Protein AF-A0A965R6M1-F1 (afdb_monomer)

pLDDT: mean 77.4, std 16.12, range [41.47, 91.56]

Structure (mmCIF, N/CA/C/O backbone):
data_AF-A0A965R6M1-F1
#
_entry.id   AF-A0A965R6M1-F1
#
loop_
_atom_site.group_PDB
_atom_site.id
_atom_site.type_symbol
_atom_site.label_atom_id
_atom_site.label_alt_id
_atom_site.label_comp_id
_atom_site.label_asym_id
_atom_site.label_entity_id
_atom_site.label_seq_id
_atom_site.pdbx_PDB_ins_code
_atom_site.Cartn_x
_atom_site.Cartn_y
_atom_site.Cartn_z
_atom_site.occupancy
_atom_site.B_iso_or_equiv
_atom_site.auth_seq_id
_atom_site.auth_comp_id
_atom_site.auth_asym_id
_atom_site.auth_atom_id
_atom_site.pdbx_PDB_model_num
ATOM 1 N N . MET A 1 1 ? -13.411 8.168 -16.923 1.00 41.47 1 MET A N 1
ATOM 2 C CA . MET A 1 1 ? -13.001 6.757 -16.738 1.00 41.47 1 MET A CA 1
ATOM 3 C C . MET A 1 1 ? -11.713 6.733 -15.921 1.00 41.47 1 MET A C 1
ATOM 5 O O . MET A 1 1 ? -10.682 7.159 -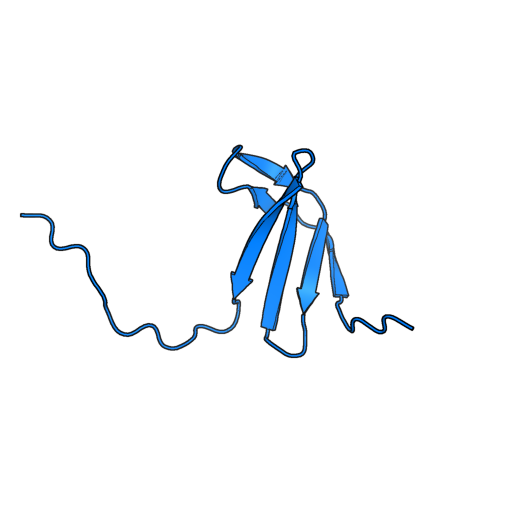16.422 1.00 41.47 1 MET A O 1
ATOM 9 N N . SER A 1 2 ? -11.755 6.366 -14.639 1.00 45.47 2 SER A N 1
ATOM 10 C CA . SER A 1 2 ? -10.558 6.407 -13.782 1.00 45.47 2 SER A CA 1
ATOM 11 C C . SER A 1 2 ? -9.685 5.165 -13.990 1.00 45.47 2 SER A C 1
ATOM 13 O O . SER A 1 2 ? -9.679 4.270 -13.151 1.00 45.47 2 SER A O 1
ATOM 15 N N . ASN A 1 3 ? -8.938 5.127 -15.099 1.00 53.69 3 ASN A N 1
ATOM 16 C CA . ASN A 1 3 ? -7.856 4.162 -15.326 1.00 53.69 3 ASN A CA 1
ATOM 17 C C . ASN A 1 3 ? -6.673 4.509 -14.426 1.00 53.69 3 ASN A C 1
ATOM 19 O O . ASN A 1 3 ? -5.712 5.167 -14.814 1.00 53.69 3 ASN A O 1
ATOM 2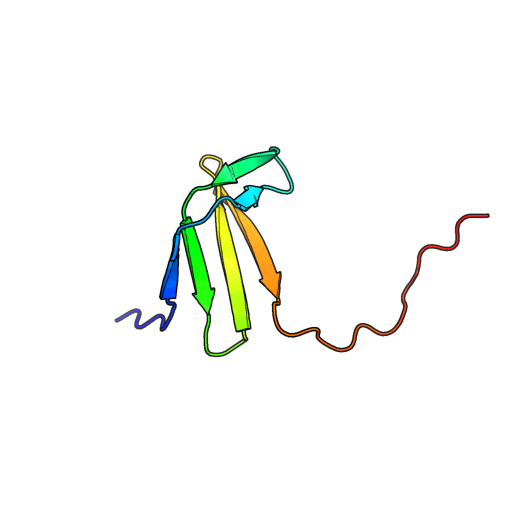3 N N . LYS A 1 4 ? -6.782 4.116 -13.165 1.00 64.00 4 LYS A N 1
ATOM 24 C CA . LYS A 1 4 ? -5.660 4.163 -12.246 1.00 64.00 4 LYS A CA 1
ATOM 25 C C . LYS A 1 4 ? -4.922 2.832 -12.413 1.00 64.00 4 LYS A C 1
ATOM 27 O O . LYS A 1 4 ? -5.363 1.832 -11.857 1.00 64.00 4 LYS A O 1
ATOM 32 N N . ASN A 1 5 ? -3.844 2.822 -13.202 1.00 77.88 5 ASN A N 1
ATOM 33 C CA . ASN A 1 5 ? -2.918 1.687 -13.328 1.00 77.88 5 ASN A CA 1
ATOM 34 C C . ASN A 1 5 ? -2.193 1.459 -11.989 1.00 77.88 5 ASN A C 1
ATOM 36 O O . ASN A 1 5 ? -1.030 1.827 -11.815 1.00 77.88 5 ASN A O 1
ATOM 40 N N . TYR A 1 6 ? -2.899 0.887 -11.019 1.00 85.44 6 TYR A N 1
ATOM 41 C CA . TYR A 1 6 ? -2.314 0.332 -9.811 1.00 85.44 6 TYR A CA 1
ATOM 42 C C . TYR A 1 6 ? -2.534 -1.174 -9.789 1.00 85.44 6 TYR A C 1
ATOM 44 O O . TYR A 1 6 ? -3.548 -1.685 -10.262 1.00 85.44 6 TYR A O 1
ATOM 52 N N . TRP A 1 7 ? -1.590 -1.887 -9.196 1.00 88.69 7 TRP A N 1
ATOM 53 C CA . TRP A 1 7 ? -1.742 -3.297 -8.878 1.00 88.69 7 TRP A CA 1
ATOM 54 C C . TRP A 1 7 ? -2.206 -3.433 -7.440 1.00 88.69 7 TRP A C 1
ATOM 56 O O . TRP A 1 7 ? -1.694 -2.761 -6.546 1.00 88.69 7 TRP A O 1
ATOM 66 N N . ILE A 1 8 ? -3.205 -4.275 -7.207 1.00 88.50 8 ILE A N 1
ATOM 67 C CA . ILE A 1 8 ? -3.607 -4.611 -5.846 1.00 88.50 8 ILE A CA 1
ATOM 68 C C . ILE A 1 8 ? -2.633 -5.674 -5.354 1.00 88.50 8 ILE A C 1
ATOM 70 O O . ILE A 1 8 ? -2.538 -6.753 -5.931 1.00 88.50 8 ILE A O 1
ATOM 74 N N . VAL A 1 9 ? -1.896 -5.345 -4.302 1.00 89.19 9 VAL A N 1
ATOM 75 C CA . VAL A 1 9 ? -0.970 -6.254 -3.634 1.00 89.19 9 VAL A CA 1
ATOM 76 C C . VAL A 1 9 ? -1.597 -6.689 -2.315 1.00 89.19 9 VAL A C 1
ATOM 78 O O . VAL A 1 9 ? -1.943 -5.860 -1.469 1.00 89.19 9 VAL A O 1
ATOM 81 N N . ALA A 1 10 ? -1.795 -7.994 -2.154 1.00 89.69 10 ALA A N 1
ATOM 82 C CA . ALA A 1 10 ? -2.209 -8.575 -0.8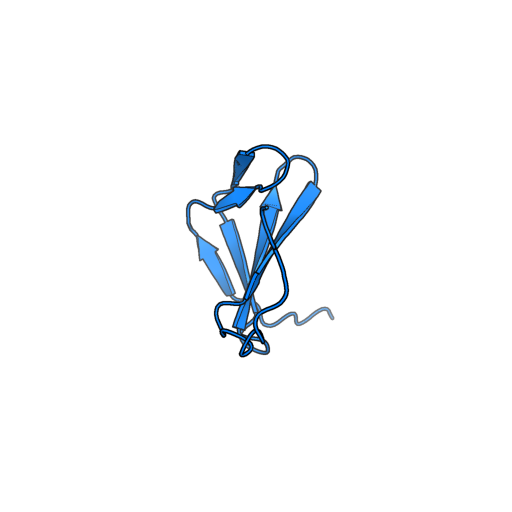85 1.00 89.69 10 ALA A CA 1
ATOM 83 C C . ALA A 1 10 ? -0.985 -8.705 0.030 1.00 89.69 10 ALA A C 1
ATOM 85 O O . ALA A 1 10 ? 0.093 -9.097 -0.413 1.00 89.69 10 ALA A O 1
ATOM 86 N N . GLY A 1 11 ? -1.135 -8.352 1.301 1.00 88.25 11 GLY A N 1
ATOM 87 C CA . GLY A 1 11 ? -0.036 -8.359 2.262 1.00 88.25 11 GLY A CA 1
ATOM 88 C C . GLY A 1 11 ? -0.459 -7.757 3.592 1.00 88.25 11 GLY A C 1
ATOM 89 O O . GLY A 1 11 ? -1.535 -7.185 3.693 1.00 88.25 11 GLY A O 1
ATOM 90 N N . LYS A 1 12 ? 0.377 -7.880 4.622 1.00 88.75 12 LYS A N 1
ATOM 91 C CA . LYS A 1 12 ? 0.104 -7.287 5.936 1.00 88.75 12 LYS A CA 1
ATOM 92 C C . LYS A 1 12 ? 0.731 -5.901 6.011 1.00 88.75 12 LYS A C 1
ATOM 94 O O . LYS A 1 12 ? 1.946 -5.773 6.124 1.00 88.75 12 LYS A O 1
ATOM 99 N N . PHE A 1 13 ? -0.099 -4.867 5.939 1.00 87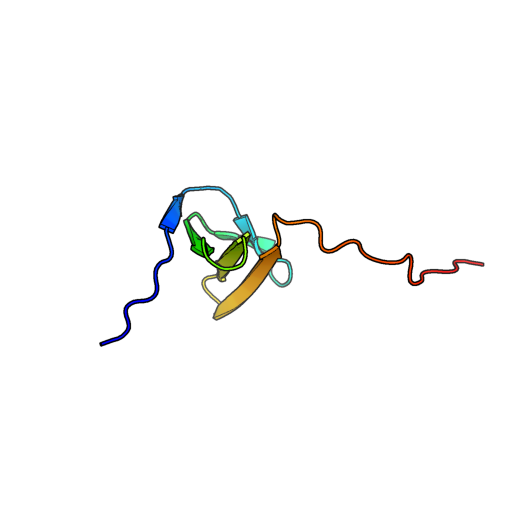.38 13 PHE A N 1
ATOM 100 C CA . PHE A 1 13 ? 0.331 -3.477 6.021 1.00 87.38 13 PHE A CA 1
ATOM 101 C C . PHE A 1 13 ? -0.199 -2.838 7.298 1.00 87.38 13 PHE A C 1
ATOM 103 O O . PHE A 1 13 ? -1.406 -2.746 7.496 1.00 87.38 13 PHE A O 1
ATOM 110 N N . SER A 1 14 ? 0.686 -2.356 8.164 1.00 87.75 14 SER A N 1
ATOM 111 C CA . SER A 1 14 ? 0.281 -1.628 9.364 1.00 87.75 14 SER A CA 1
ATOM 112 C C . SER A 1 14 ? 0.012 -0.158 9.042 1.00 87.75 14 SER A C 1
ATOM 114 O O . SER A 1 14 ? 0.753 0.508 8.311 1.00 87.75 14 SER A O 1
ATOM 116 N N . CYS A 1 15 ? -1.085 0.380 9.565 1.00 87.88 15 CYS A N 1
ATOM 117 C CA . CYS A 1 15 ? -1.314 1.817 9.555 1.00 87.88 15 CYS A CA 1
ATOM 118 C C . CYS A 1 15 ? -0.365 2.498 10.546 1.00 87.88 15 CYS A C 1
ATOM 120 O O . CYS A 1 15 ? -0.279 2.087 11.696 1.00 87.88 15 CYS A O 1
ATOM 122 N N . LYS A 1 16 ? 0.285 3.595 10.146 1.00 81.50 16 LYS A N 1
ATOM 123 C CA . LYS A 1 16 ? 1.174 4.351 11.048 1.00 81.50 16 LYS A CA 1
ATOM 124 C C . LYS A 1 16 ? 0.447 5.114 12.160 1.00 81.50 16 LYS A C 1
ATOM 126 O O . LYS A 1 16 ? 1.091 5.522 13.114 1.00 81.50 16 LYS A O 1
ATOM 131 N N . ILE A 1 17 ? -0.859 5.348 12.010 1.00 85.69 17 ILE A N 1
ATOM 132 C CA . ILE A 1 17 ? -1.645 6.197 12.921 1.00 85.69 17 ILE A CA 1
ATOM 133 C C . ILE A 1 17 ? -2.384 5.348 13.954 1.00 85.69 17 ILE A C 1
ATOM 135 O O . ILE A 1 17 ? -2.302 5.602 15.146 1.00 85.69 17 ILE A O 1
ATOM 139 N N . CYS A 1 18 ? -3.111 4.334 13.491 1.00 87.62 18 CYS A N 1
ATOM 140 C CA . CYS A 1 18 ? -3.959 3.505 14.349 1.00 87.62 18 CYS A CA 1
ATOM 141 C C . CYS A 1 18 ? -3.394 2.101 14.585 1.00 87.62 18 CYS A C 1
ATOM 143 O O . CYS A 1 18 ? -4.055 1.289 15.222 1.00 87.62 18 CYS A O 1
ATOM 145 N N . SER A 1 19 ? -2.224 1.783 14.019 1.00 83.06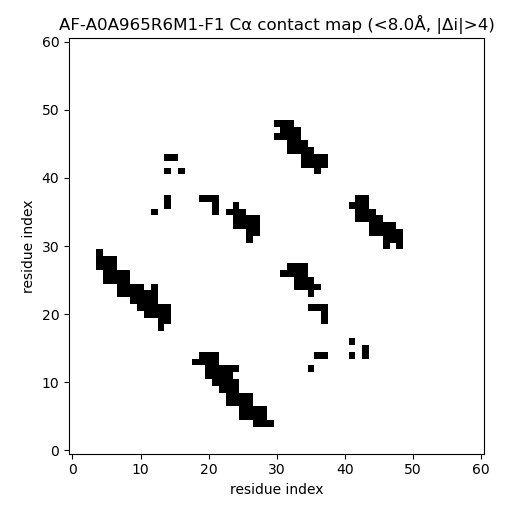 19 SER A N 1
ATOM 146 C CA . SER A 1 19 ? -1.585 0.460 14.090 1.00 83.06 19 SER A CA 1
ATOM 147 C C . SER A 1 19 ? -2.446 -0.708 13.596 1.00 83.06 19 SER A C 1
ATOM 149 O O . SER A 1 19 ? -2.075 -1.863 13.772 1.00 83.06 19 SER A O 1
ATOM 151 N N . LYS A 1 20 ? -3.573 -0.430 12.927 1.00 87.25 20 LYS A N 1
ATOM 152 C CA . LYS A 1 20 ? -4.440 -1.461 12.355 1.00 87.25 20 LYS A CA 1
ATOM 153 C C . LYS A 1 20 ? -3.767 -2.132 11.168 1.00 87.25 20 LYS A C 1
ATOM 155 O O . LYS A 1 20 ? -3.149 -1.464 10.332 1.00 87.25 20 LYS A O 1
ATOM 160 N N . GLU A 1 21 ? -3.940 -3.441 11.089 1.00 89.56 21 GLU A N 1
ATOM 161 C CA . GLU A 1 21 ? -3.481 -4.254 9.975 1.00 89.56 21 GLU A CA 1
ATOM 162 C C . GLU A 1 21 ? -4.452 -4.139 8.798 1.00 89.56 21 GLU A C 1
ATOM 164 O O . GLU A 1 21 ? -5.669 -4.254 8.939 1.00 89.56 21 GLU A O 1
ATOM 169 N N . VAL A 1 22 ? -3.899 -3.902 7.617 1.00 89.38 22 VAL A N 1
ATOM 170 C CA . VAL A 1 22 ? -4.614 -3.822 6.349 1.00 89.38 22 VAL A CA 1
ATOM 171 C C . VAL A 1 22 ? -4.067 -4.918 5.452 1.00 89.38 22 VAL A C 1
ATOM 173 O O . VAL A 1 22 ? -2.861 -4.994 5.237 1.00 89.38 22 VAL A O 1
ATOM 176 N N . LEU A 1 23 ? -4.954 -5.762 4.929 1.00 90.12 23 LEU A N 1
ATOM 177 C CA . LEU A 1 23 ? -4.581 -6.956 4.160 1.00 90.12 23 LEU A CA 1
ATOM 178 C C . LEU A 1 23 ? -4.332 -6.681 2.666 1.00 90.12 23 LEU A C 1
ATOM 180 O O . LEU A 1 23 ? -3.964 -7.576 1.904 1.00 90.12 23 LEU A O 1
ATOM 184 N N . SER A 1 24 ? -4.557 -5.444 2.230 1.00 89.75 24 SER A N 1
ATOM 185 C CA . SER A 1 24 ? -4.505 -5.044 0.827 1.00 89.75 24 SER A CA 1
ATOM 186 C C . SER A 1 24 ? -3.913 -3.649 0.671 1.00 89.75 24 SER A C 1
ATOM 188 O O . SER A 1 24 ? -4.357 -2.704 1.330 1.00 89.75 24 SER A O 1
ATOM 190 N N . ALA A 1 25 ? -2.988 -3.496 -0.268 1.00 91.25 25 ALA A N 1
ATOM 191 C CA . ALA A 1 25 ? -2.474 -2.206 -0.700 1.00 91.25 25 ALA A CA 1
ATOM 192 C C . ALA A 1 25 ? -2.564 -2.056 -2.222 1.00 91.25 25 ALA A C 1
ATOM 194 O O . ALA A 1 25 ? -2.744 -3.015 -2.966 1.00 91.25 25 ALA A O 1
ATOM 195 N N . ARG A 1 26 ? -2.456 -0.819 -2.692 1.00 90.44 26 ARG A N 1
ATOM 196 C CA . ARG A 1 26 ? -2.408 -0.434 -4.101 1.00 90.44 26 ARG A CA 1
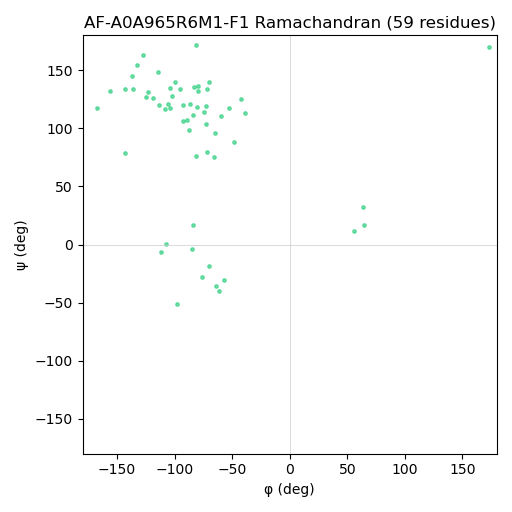ATOM 197 C C . ARG A 1 26 ? -0.995 0.014 -4.432 1.00 90.44 26 ARG A C 1
ATOM 199 O O . ARG A 1 26 ? -0.531 1.013 -3.886 1.00 90.44 26 ARG A O 1
ATOM 206 N N . PHE A 1 27 ? -0.335 -0.710 -5.318 1.00 89.56 27 PHE A N 1
ATOM 207 C CA . PHE A 1 27 ? 0.974 -0.386 -5.854 1.00 89.56 27 PHE A CA 1
ATOM 208 C C . PHE A 1 27 ? 0.847 0.408 -7.151 1.00 89.56 27 PHE A C 1
ATOM 210 O O . PHE A 1 27 ? 0.281 -0.064 -8.133 1.00 89.56 27 PHE A O 1
ATOM 217 N N . TRP A 1 28 ? 1.395 1.612 -7.158 1.00 88.25 28 TRP A N 1
ATOM 218 C CA . TRP A 1 28 ? 1.463 2.501 -8.302 1.00 88.25 28 TRP A CA 1
ATOM 219 C C . TRP A 1 28 ? 2.744 2.219 -9.075 1.00 88.25 28 TRP A C 1
ATOM 221 O O . TRP A 1 28 ? 3.830 2.589 -8.637 1.00 88.25 2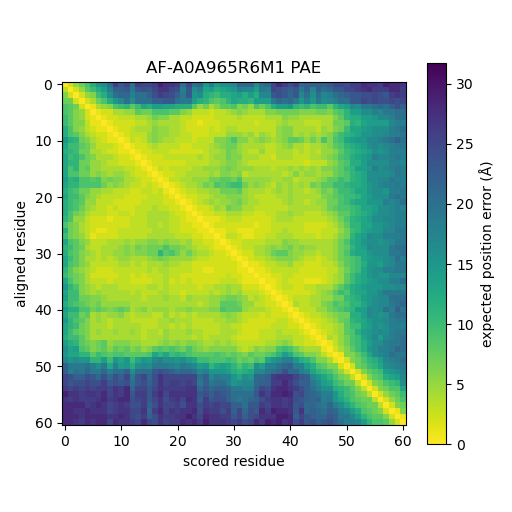8 TRP A O 1
ATOM 231 N N . ASN A 1 29 ? 2.615 1.588 -10.242 1.00 82.62 29 ASN A N 1
ATOM 232 C CA . ASN A 1 29 ? 3.766 1.267 -11.089 1.00 82.62 29 ASN A CA 1
ATOM 233 C C . ASN A 1 29 ? 4.477 2.540 -11.596 1.00 82.62 29 ASN A C 1
ATOM 23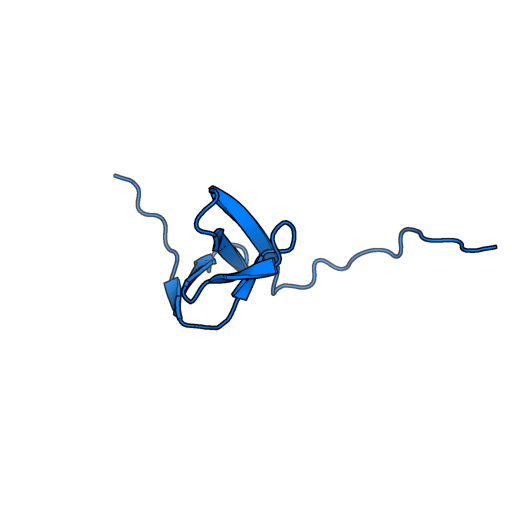5 O O . ASN A 1 29 ? 5.699 2.583 -11.640 1.00 82.62 29 ASN A O 1
ATOM 239 N N . ALA A 1 30 ? 3.714 3.603 -11.876 1.00 83.00 30 ALA A N 1
ATOM 240 C CA . ALA A 1 30 ? 4.238 4.861 -12.409 1.00 83.00 30 ALA A CA 1
ATOM 241 C C . ALA A 1 30 ? 5.249 5.562 -11.484 1.00 83.00 30 ALA A C 1
ATOM 243 O O . ALA A 1 30 ? 6.233 6.120 -11.959 1.00 83.00 30 ALA A O 1
ATOM 244 N N . THR A 1 31 ? 5.006 5.552 -10.171 1.00 82.44 31 THR A N 1
ATOM 245 C CA . THR A 1 31 ? 5.859 6.228 -9.178 1.00 82.44 31 THR A CA 1
ATOM 246 C C . THR A 1 31 ? 6.604 5.261 -8.260 1.00 82.44 31 THR A C 1
ATOM 248 O O . THR A 1 31 ? 7.441 5.686 -7.466 1.00 82.44 31 THR A O 1
ATOM 251 N N . GLY A 1 32 ? 6.317 3.959 -8.348 1.00 84.75 32 GLY A N 1
ATOM 252 C CA . GLY A 1 32 ? 6.848 2.948 -7.437 1.00 84.75 32 GLY A CA 1
ATOM 253 C C . GLY A 1 32 ? 6.391 3.152 -5.990 1.00 84.75 32 GLY A C 1
ATOM 254 O O . GLY A 1 32 ? 7.139 2.871 -5.051 1.00 84.75 32 GLY A O 1
ATOM 255 N N . GLU A 1 33 ? 5.180 3.674 -5.796 1.00 87.69 33 GLU A N 1
ATOM 256 C CA . GLU A 1 33 ? 4.601 3.937 -4.479 1.00 87.69 33 GLU A CA 1
ATOM 257 C C . GLU A 1 33 ? 3.554 2.879 -4.124 1.00 87.69 33 GLU A C 1
ATOM 259 O O . GLU A 1 33 ? 2.685 2.554 -4.924 1.00 87.69 33 GLU A O 1
ATOM 264 N N . VAL A 1 34 ? 3.583 2.359 -2.901 1.00 89.69 34 VAL A N 1
ATOM 265 C CA . VAL A 1 34 ? 2.525 1.500 -2.357 1.00 89.69 34 VAL A CA 1
ATOM 266 C C . VAL A 1 34 ? 1.670 2.333 -1.407 1.00 89.69 34 VAL A C 1
ATOM 268 O O . VAL A 1 34 ? 2.179 2.973 -0.491 1.00 89.69 34 VAL A O 1
ATOM 271 N N . THR A 1 35 ? 0.357 2.325 -1.617 1.00 90.25 35 THR A N 1
ATOM 272 C CA . THR A 1 35 ? -0.631 3.063 -0.821 1.00 90.25 35 THR A CA 1
ATOM 273 C C . THR A 1 35 ? -1.676 2.109 -0.259 1.00 90.25 35 THR A C 1
ATOM 275 O O . THR A 1 35 ? -2.230 1.304 -0.998 1.00 90.25 35 THR A O 1
ATOM 278 N N . TRP A 1 36 ? -1.984 2.187 1.030 1.00 91.56 36 TRP A N 1
ATOM 279 C CA . TRP A 1 36 ? -3.062 1.418 1.658 1.00 91.56 36 TRP A CA 1
ATOM 280 C C . TRP A 1 36 ? -3.919 2.322 2.530 1.00 91.56 36 TRP A C 1
ATOM 282 O O . TRP A 1 36 ? -3.477 3.372 2.993 1.00 91.56 36 TRP A O 1
ATOM 292 N N . MET A 1 37 ? -5.169 1.922 2.730 1.00 89.38 37 MET A N 1
ATOM 293 C CA . MET A 1 37 ? -6.123 2.650 3.556 1.00 89.38 37 MET A CA 1
ATOM 294 C C . MET A 1 37 ? -6.666 1.702 4.616 1.00 89.38 37 MET A C 1
ATOM 296 O O . MET A 1 37 ? -7.122 0.614 4.275 1.00 89.38 37 MET A O 1
ATOM 300 N N . CYS A 1 38 ? -6.587 2.095 5.886 1.00 88.44 38 CYS A N 1
ATOM 301 C CA . CYS A 1 38 ? -7.191 1.313 6.963 1.00 88.44 38 CYS A CA 1
ATOM 302 C C . CYS A 1 38 ? -8.697 1.585 7.082 1.00 88.44 38 CYS A C 1
A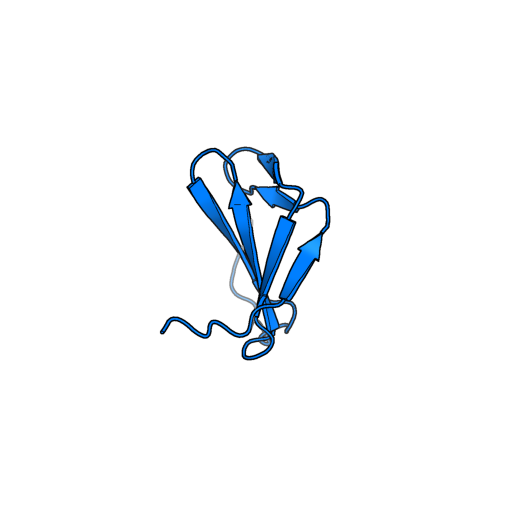TOM 304 O O . CYS A 1 38 ? -9.224 2.508 6.459 1.00 88.44 38 CYS A O 1
ATOM 306 N N . SER A 1 39 ? -9.385 0.802 7.916 1.00 85.75 39 SER A N 1
ATOM 307 C CA . SER A 1 39 ? -10.833 0.913 8.135 1.00 85.75 39 SER A CA 1
ATOM 308 C C . SER A 1 39 ? -11.283 2.301 8.612 1.00 85.75 39 SER A C 1
ATOM 310 O O . SER A 1 39 ? -12.362 2.751 8.244 1.00 85.75 39 SER A O 1
ATOM 312 N N . ASP A 1 40 ? -10.439 3.026 9.351 1.00 86.19 40 ASP A N 1
ATOM 313 C CA . ASP A 1 40 ? -10.695 4.405 9.806 1.00 86.19 40 ASP A CA 1
ATOM 314 C C . ASP A 1 40 ? -10.323 5.463 8.757 1.00 86.19 40 ASP A C 1
ATOM 316 O O . ASP A 1 40 ? -10.161 6.635 9.079 1.00 86.19 40 ASP A O 1
ATOM 320 N N . LYS A 1 41 ? -10.158 5.061 7.491 1.00 85.19 41 LYS A N 1
ATOM 321 C CA . LYS A 1 41 ? -9.857 5.942 6.351 1.00 85.19 41 LYS A CA 1
ATOM 322 C C . LYS A 1 41 ? -8.500 6.655 6.420 1.00 85.19 41 LYS A C 1
ATOM 324 O O . LYS A 1 41 ? -8.260 7.583 5.648 1.00 85.19 41 LYS A O 1
ATOM 329 N N . HIS A 1 42 ? -7.567 6.203 7.258 1.00 85.88 42 HIS A N 1
ATOM 330 C CA . HIS A 1 42 ? -6.201 6.726 7.225 1.00 85.88 42 HIS A CA 1
ATOM 331 C C . HIS A 1 42 ? -5.462 6.210 5.990 1.00 85.88 42 HIS A C 1
ATOM 333 O O . HIS A 1 42 ? -5.250 5.004 5.833 1.00 85.88 42 HIS A O 1
ATOM 339 N N . LEU A 1 43 ? -5.031 7.130 5.128 1.00 86.50 43 LEU A N 1
ATOM 340 C CA . LEU A 1 43 ? -4.241 6.819 3.945 1.00 86.50 43 LEU A CA 1
ATOM 341 C C . LEU A 1 43 ? -2.755 6.720 4.316 1.00 86.50 43 LEU A C 1
ATOM 343 O O . LEU A 1 43 ? -2.109 7.715 4.635 1.00 86.50 43 LEU A O 1
ATOM 347 N N . SER A 1 44 ? -2.204 5.514 4.250 1.00 87.69 44 SER A N 1
ATOM 348 C CA . SER A 1 44 ? -0.775 5.248 4.411 1.00 87.69 44 SER A CA 1
ATOM 349 C C . SER A 1 44 ? -0.116 5.077 3.044 1.00 87.69 44 SER A C 1
ATOM 351 O O . SER A 1 44 ? -0.687 4.461 2.145 1.00 87.69 44 SER A O 1
ATOM 353 N N . LYS A 1 45 ? 1.089 5.629 2.875 1.00 88.06 45 LYS A N 1
ATOM 354 C CA . LYS A 1 45 ? 1.887 5.483 1.652 1.00 88.06 45 LYS A CA 1
ATOM 355 C C . LYS A 1 45 ? 3.355 5.220 1.962 1.00 88.06 45 LYS A C 1
ATOM 357 O O . LYS A 1 45 ? 3.897 5.770 2.923 1.00 88.06 45 LYS A O 1
ATOM 362 N N . VAL A 1 46 ? 3.999 4.417 1.126 1.00 86.38 46 VAL A N 1
ATOM 363 C CA . VAL A 1 46 ? 5.441 4.161 1.148 1.00 86.38 46 VAL A CA 1
ATOM 364 C C . VAL A 1 46 ? 5.976 4.193 -0.281 1.00 86.38 46 VAL A C 1
ATOM 366 O O . VAL A 1 46 ? 5.376 3.622 -1.186 1.00 86.38 46 VAL A O 1
ATOM 369 N N . GLY A 1 47 ? 7.094 4.880 -0.496 1.00 85.06 47 GLY A N 1
ATOM 370 C CA . GLY A 1 47 ? 7.833 4.797 -1.754 1.00 85.06 47 GLY A CA 1
ATOM 371 C C . GLY A 1 47 ? 8.804 3.626 -1.681 1.00 85.06 47 GLY A C 1
ATOM 372 O O . GLY A 1 47 ? 9.638 3.607 -0.778 1.00 85.06 47 GLY A O 1
ATOM 373 N N . LEU A 1 48 ? 8.686 2.660 -2.596 1.00 78.00 48 LEU A N 1
ATOM 374 C CA . LEU A 1 48 ? 9.678 1.586 -2.742 1.00 78.00 48 LEU A CA 1
ATOM 375 C C . LEU A 1 48 ? 10.936 2.094 -3.440 1.00 78.00 48 LEU A C 1
ATOM 377 O O . LEU A 1 48 ? 12.024 1.592 -3.184 1.00 78.00 48 LEU A O 1
ATOM 381 N N . ILE A 1 49 ? 10.792 3.113 -4.290 1.00 72.12 49 ILE A N 1
ATOM 382 C CA . ILE A 1 49 ? 11.930 3.825 -4.855 1.00 72.12 49 ILE A CA 1
ATOM 383 C C . ILE A 1 49 ? 12.489 4.712 -3.741 1.00 72.12 49 ILE A C 1
ATOM 385 O O . ILE A 1 49 ? 11.803 5.654 -3.320 1.00 72.12 49 ILE A O 1
ATOM 389 N N . PRO A 1 50 ? 13.714 4.455 -3.248 1.00 60.72 50 PRO A N 1
ATOM 390 C CA . PRO A 1 50 ? 14.376 5.397 -2.376 1.00 60.72 50 PRO A CA 1
ATOM 391 C C . PRO A 1 50 ? 14.641 6.646 -3.215 1.00 60.72 50 PRO A C 1
ATOM 393 O O . PRO A 1 50 ? 15.633 6.741 -3.935 1.00 60.72 50 PRO A O 1
ATOM 396 N N . GLN A 1 51 ? 13.749 7.636 -3.133 1.00 53.66 51 GLN A N 1
ATOM 397 C CA . GLN A 1 51 ? 14.159 8.999 -3.429 1.00 53.66 51 GLN A CA 1
ATOM 398 C C . GLN A 1 51 ? 15.371 9.223 -2.538 1.00 53.66 51 GLN A C 1
ATOM 400 O O . GLN A 1 51 ? 15.240 9.059 -1.325 1.00 53.66 51 GLN A O 1
ATOM 405 N N . LYS A 1 52 ? 16.545 9.476 -3.130 1.00 50.12 52 LYS A N 1
ATOM 406 C CA . LYS A 1 52 ? 17.797 9.773 -2.426 1.00 50.12 52 LYS A CA 1
ATOM 407 C C . LYS A 1 52 ? 17.510 10.851 -1.376 1.00 50.12 52 LYS A C 1
ATOM 409 O O . LYS A 1 52 ? 17.589 12.043 -1.664 1.00 50.12 52 LYS A O 1
ATOM 414 N N . LYS A 1 53 ? 17.106 10.456 -0.167 1.00 49.84 53 LYS A N 1
ATOM 415 C CA . LYS A 1 53 ? 16.833 11.384 0.919 1.00 49.84 53 LYS A CA 1
ATOM 416 C C . LYS A 1 53 ? 18.198 11.867 1.364 1.00 49.84 53 LYS A C 1
ATOM 418 O O . LYS A 1 53 ? 18.937 11.147 2.029 1.00 49.84 53 LYS A O 1
ATOM 423 N N . LYS A 1 54 ? 18.530 13.098 0.967 1.00 46.78 54 LYS A N 1
ATOM 424 C CA . LYS A 1 54 ? 19.461 13.942 1.713 1.00 46.78 54 LYS A CA 1
ATOM 425 C C . LYS A 1 54 ? 19.120 13.793 3.200 1.00 46.78 54 LYS A C 1
ATOM 427 O O . LYS A 1 54 ? 17.967 14.004 3.576 1.00 46.78 54 LYS A O 1
ATOM 432 N N . LYS A 1 55 ? 20.120 13.417 4.004 1.00 43.91 55 LYS A N 1
ATOM 433 C CA . LYS A 1 55 ? 20.135 13.569 5.464 1.00 43.91 55 LYS A CA 1
ATOM 434 C C . LYS A 1 55 ? 19.498 14.915 5.836 1.00 43.91 55 LYS A C 1
ATOM 436 O O . LYS A 1 55 ? 20.045 15.955 5.486 1.00 43.91 55 LYS A O 1
ATOM 441 N N . LYS A 1 56 ? 18.347 14.877 6.494 1.00 49.06 56 LYS A N 1
ATOM 442 C CA . LYS A 1 56 ? 17.752 15.948 7.302 1.00 49.06 56 LYS A CA 1
ATOM 443 C C . LYS A 1 56 ? 16.827 15.235 8.280 1.00 49.06 56 LYS A C 1
ATOM 445 O O . LYS A 1 56 ? 16.034 14.413 7.834 1.00 49.06 56 LYS A O 1
ATOM 450 N N . ASP A 1 57 ? 16.805 15.472 9.570 1.00 50.62 57 ASP A N 1
ATOM 451 C CA . ASP A 1 57 ? 17.677 16.146 10.521 1.00 50.62 57 ASP A CA 1
ATOM 452 C C . ASP A 1 57 ? 17.051 15.680 11.847 1.00 50.62 57 ASP A C 1
ATOM 454 O O . ASP A 1 57 ? 15.848 15.862 12.038 1.00 50.62 57 ASP A O 1
ATOM 458 N N . PHE A 1 58 ? 17.777 14.941 12.678 1.00 50.59 58 PHE A N 1
ATOM 459 C CA . PHE A 1 58 ? 17.378 14.772 14.075 1.00 50.59 58 PHE A CA 1
ATOM 460 C C . PHE A 1 58 ? 18.663 14.755 14.885 1.00 50.59 58 PHE A C 1
ATOM 462 O O . PHE A 1 58 ? 19.232 13.707 15.186 1.00 50.59 58 PHE A O 1
ATOM 469 N N . ILE A 1 59 ? 19.182 15.962 15.095 1.00 55.91 59 ILE A N 1
ATOM 470 C CA . ILE A 1 59 ? 20.145 16.261 16.145 1.00 55.91 59 ILE A CA 1
ATOM 471 C C . ILE A 1 59 ? 19.445 15.896 17.459 1.00 55.91 59 ILE A C 1
ATOM 473 O O . ILE A 1 59 ? 18.462 16.538 17.821 1.00 55.91 59 ILE A O 1
ATOM 477 N N . ASN A 1 60 ? 19.905 14.842 18.131 1.00 54.19 60 ASN A N 1
ATOM 478 C CA . ASN A 1 60 ? 19.656 14.685 19.556 1.00 54.19 60 ASN A CA 1
ATOM 479 C C . ASN A 1 60 ? 20.962 15.048 20.257 1.00 54.19 60 ASN A C 1
ATOM 481 O O . ASN A 1 60 ? 21.989 14.426 19.983 1.00 54.19 60 ASN A O 1
ATOM 485 N N . GLU A 1 61 ? 20.873 16.102 21.063 1.00 51.91 61 GLU A N 1
ATOM 486 C CA . GLU A 1 61 ? 21.849 16.559 22.058 1.00 51.91 61 GLU A CA 1
ATOM 487 C C . GLU A 1 61 ? 22.382 15.414 22.931 1.00 51.91 61 GLU A C 1
ATOM 489 O O . GLU A 1 61 ? 21.602 14.463 23.200 1.00 51.91 61 GLU A O 1
#

Solvent-accessible surface area (backbone atoms only — not comparable to full-atom values): 3987 Å² total; per-residue (Å²): 133,90,84,69,76,52,47,80,43,77,47,88,41,69,34,91,84,78,64,46,79,23,62,51,33,38,33,30,72,89,74,39,32,38,35,34,56,41,97,88,68,52,77,40,74,46,62,74,54,77,68,84,72,73,92,77,84,81,89,75,133

Foldseek 3Di:
DPPQPWDKDADWDADPPPRDTDRIWTQRPVQQKIWDADPVRDIDIDRPPPPVDDDDDDDDD

Sequence (61 aa):
MSNKNYWIVAGKFSCKICSKEVLSARFWNATGEVTWMCSDKHLSKVGLIPQKKKKKDFINE

Radius of gyration: 14.32 Å; Cα contacts (8 Å, |Δi|>4): 95; chains: 1; bounding box: 35×25×39 Å

Mean predicted aligned error: 9.7 Å

Secondary structure (DSSP, 8-state):
-----EEEEEEEEE-TTT--EEEEEEEETTTTEEEEE-TT--EEEEESS------------

Nearest PDB structures (foldseek):
  2qc5-assembly1_A  TM=5.303E-01  e=8.003E+00  Staphylococcus cohnii
  4cro-assembly1_B  TM=5.433E-01  e=9.629E+00  Lambdavirus lambda
  2nb0-assembly1_A  TM=5.465E-01  e=7.524E+00  Penicillium chrysogenum
  2da0-assembly1_A  TM=4.354E-01  e=6.254E+00  Homo sapiens
  2yt2-assembly1_A  TM=3.885E-01  e=9.629E+00  Homo sapiens